Protein AF-A0A952P5G3-F1 (afdb_monomer_lite)

Radius of gyration: 25.66 Å; chains: 1; bounding box: 60×50×67 Å

Structure (mmCIF, N/CA/C/O backbone):
da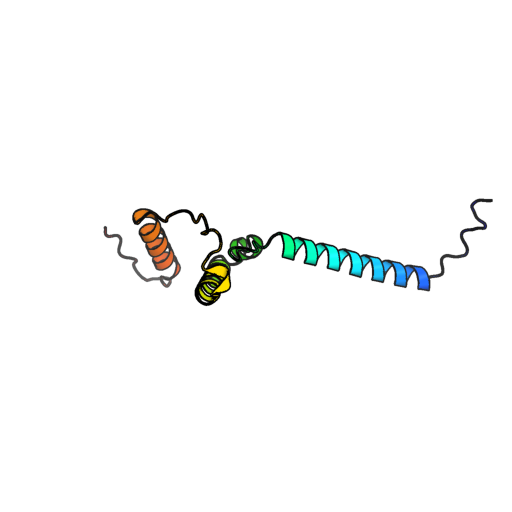ta_AF-A0A952P5G3-F1
#
_entry.id   AF-A0A952P5G3-F1
#
loop_
_atom_site.group_PDB
_atom_site.id
_atom_site.type_symbol
_atom_site.label_atom_id
_atom_site.label_alt_id
_atom_site.label_comp_id
_atom_site.label_asym_id
_atom_site.label_entity_id
_atom_site.label_seq_id
_atom_site.pdbx_PDB_ins_code
_atom_site.Cartn_x
_atom_site.Cartn_y
_atom_site.Cartn_z
_atom_site.occupancy
_atom_site.B_iso_or_equiv
_atom_site.auth_seq_id
_atom_site.auth_comp_id
_atom_site.auth_asym_id
_atom_site.auth_atom_id
_atom_site.pdbx_PDB_model_num
ATOM 1 N N . MET A 1 1 ? 39.551 -9.584 -32.069 1.00 45.28 1 MET A N 1
ATOM 2 C CA . MET A 1 1 ? 38.316 -10.380 -32.267 1.00 45.28 1 MET A CA 1
ATOM 3 C C . MET A 1 1 ? 37.100 -9.892 -31.466 1.00 45.28 1 MET A C 1
ATOM 5 O O . MET A 1 1 ? 36.000 -10.272 -31.823 1.00 45.28 1 MET A O 1
ATOM 9 N N . MET A 1 2 ? 37.244 -9.014 -30.458 1.00 52.16 2 MET A N 1
ATOM 10 C CA . MET A 1 2 ? 36.108 -8.525 -29.642 1.00 52.16 2 MET A CA 1
ATOM 11 C C . MET A 1 2 ? 35.336 -7.328 -30.235 1.00 52.16 2 MET A C 1
ATOM 13 O O . MET A 1 2 ? 34.226 -7.049 -29.809 1.00 52.16 2 MET A O 1
ATOM 17 N N . TRP A 1 3 ? 35.892 -6.650 -31.243 1.00 53.78 3 TRP A N 1
ATOM 18 C CA . TRP A 1 3 ? 35.268 -5.497 -31.913 1.00 53.78 3 TRP A CA 1
ATOM 19 C C . TRP A 1 3 ? 34.411 -5.861 -33.137 1.00 53.78 3 TRP A C 1
ATOM 21 O O . TRP A 1 3 ? 33.701 -5.011 -33.652 1.00 53.78 3 TRP A O 1
ATOM 31 N N . LEU A 1 4 ? 34.461 -7.116 -33.608 1.00 53.56 4 LEU A N 1
ATOM 32 C CA . LEU A 1 4 ? 33.729 -7.552 -34.808 1.00 53.56 4 LEU A CA 1
ATOM 33 C C . LEU A 1 4 ? 32.317 -8.084 -34.511 1.00 53.56 4 LEU A C 1
ATOM 35 O O . LEU A 1 4 ? 31.507 -8.184 -35.423 1.00 53.56 4 LEU A O 1
ATOM 39 N N . MET A 1 5 ? 32.022 -8.432 -33.253 1.00 57.03 5 MET A N 1
ATOM 40 C CA . MET A 1 5 ? 30.675 -8.846 -32.831 1.00 57.03 5 MET A CA 1
ATOM 41 C C . MET A 1 5 ? 29.786 -7.663 -32.427 1.00 57.03 5 MET A C 1
ATOM 43 O O . MET A 1 5 ? 28.576 -7.822 -32.303 1.00 57.03 5 MET A O 1
ATOM 47 N N . TRP A 1 6 ? 30.369 -6.476 -32.249 1.00 58.56 6 TRP A N 1
ATOM 48 C CA . TRP A 1 6 ? 29.661 -5.256 -31.874 1.00 58.56 6 TRP A CA 1
ATOM 49 C C . TRP A 1 6 ? 29.555 -4.355 -33.105 1.00 58.56 6 TRP A C 1
ATOM 51 O O . TRP A 1 6 ? 30.295 -3.387 -33.264 1.00 58.56 6 TRP A O 1
ATOM 61 N N . GLY A 1 7 ? 28.662 -4.720 -34.028 1.00 61.47 7 GLY A N 1
ATOM 62 C CA . GLY A 1 7 ? 28.248 -3.810 -35.097 1.00 61.47 7 GLY A CA 1
ATOM 63 C C . GLY A 1 7 ? 27.814 -2.458 -34.518 1.00 61.47 7 GLY A C 1
ATOM 64 O O . GLY A 1 7 ? 27.440 -2.383 -33.344 1.00 61.47 7 GLY A O 1
ATOM 65 N N . ALA A 1 8 ? 27.900 -1.394 -35.327 1.00 65.56 8 ALA A N 1
ATOM 66 C CA . ALA A 1 8 ? 27.487 -0.045 -34.936 1.00 65.56 8 ALA A CA 1
ATOM 67 C C . ALA A 1 8 ? 26.165 -0.116 -34.160 1.00 65.56 8 ALA A C 1
ATOM 69 O O . ALA A 1 8 ? 25.211 -0.716 -34.652 1.00 65.56 8 ALA A O 1
ATOM 70 N N . ALA A 1 9 ? 26.144 0.414 -32.932 1.00 66.19 9 ALA A N 1
ATOM 71 C CA . ALA A 1 9 ? 24.968 0.357 -32.077 1.00 66.19 9 ALA A CA 1
ATOM 72 C C . ALA A 1 9 ? 23.814 1.050 -32.803 1.00 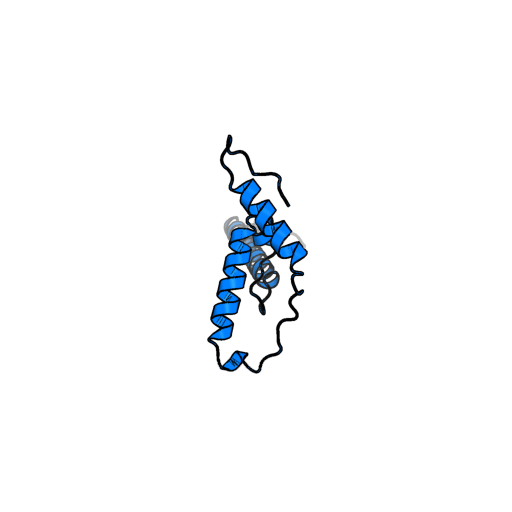66.19 9 ALA A C 1
ATOM 74 O O . ALA A 1 9 ? 23.750 2.277 -32.875 1.00 66.19 9 ALA A O 1
ATOM 75 N N . ASP A 1 10 ? 22.943 0.246 -33.404 1.00 76.62 10 ASP A N 1
ATOM 76 C CA . ASP A 1 10 ? 21.829 0.749 -34.178 1.00 76.62 10 ASP A CA 1
ATOM 77 C C . ASP A 1 10 ? 20.885 1.429 -33.186 1.00 76.62 10 ASP A C 1
ATOM 79 O O . ASP A 1 10 ? 20.325 0.785 -32.291 1.00 76.62 10 ASP A O 1
ATOM 83 N N . ALA A 1 11 ? 20.764 2.755 -33.287 1.00 82.19 11 ALA A N 1
ATOM 84 C CA . ALA A 1 11 ? 20.073 3.583 -32.297 1.00 82.19 11 ALA A CA 1
ATOM 85 C C . ALA A 1 11 ? 18.634 3.100 -32.040 1.00 82.19 11 ALA A C 1
ATOM 87 O O . ALA A 1 11 ? 18.093 3.263 -30.948 1.00 82.19 11 ALA A O 1
ATOM 88 N N . ARG A 1 12 ? 18.034 2.430 -33.029 1.00 86.00 12 ARG A N 1
ATOM 89 C CA . ARG A 1 12 ? 16.708 1.808 -32.947 1.00 86.00 12 ARG A CA 1
ATOM 90 C C . ARG A 1 12 ? 16.637 0.719 -31.876 1.00 86.00 12 ARG A C 1
ATOM 92 O O . ARG A 1 12 ? 15.694 0.703 -31.090 1.00 86.00 12 ARG A O 1
ATOM 99 N N . VAL A 1 13 ? 17.636 -0.162 -31.814 1.00 86.12 13 VAL A N 1
ATOM 100 C CA . VAL A 1 13 ? 17.689 -1.262 -30.835 1.00 86.12 13 VAL A CA 1
ATOM 101 C C . VAL A 1 13 ? 17.873 -0.707 -29.426 1.00 86.12 13 VAL A C 1
ATOM 103 O O . VAL A 1 13 ? 17.245 -1.190 -28.486 1.00 86.12 13 VAL A O 1
ATOM 106 N N . PHE A 1 14 ? 18.670 0.353 -29.286 1.00 87.69 14 PHE A N 1
ATOM 107 C CA . PHE A 1 14 ? 18.879 1.018 -28.004 1.00 87.69 14 PHE A CA 1
ATOM 108 C C . PHE A 1 14 ? 17.589 1.648 -27.458 1.00 87.69 14 PHE A C 1
ATOM 110 O O . PHE A 1 14 ? 17.265 1.460 -26.288 1.00 87.69 14 PHE A O 1
ATOM 117 N N . ILE A 1 15 ? 16.809 2.330 -28.305 1.00 91.50 15 ILE A N 1
ATOM 118 C CA . ILE A 1 15 ? 15.515 2.908 -27.900 1.00 91.50 15 ILE A CA 1
ATOM 119 C C . ILE A 1 15 ? 14.556 1.807 -27.435 1.00 91.50 15 ILE A C 1
ATOM 121 O O . ILE A 1 15 ? 13.965 1.917 -26.362 1.00 91.50 15 ILE A O 1
ATOM 125 N N . ILE A 1 16 ? 14.442 0.723 -28.207 1.00 92.56 16 ILE A N 1
ATOM 126 C CA . ILE A 1 16 ? 13.581 -0.414 -27.859 1.00 92.56 16 ILE A CA 1
ATOM 127 C C . ILE A 1 16 ? 14.004 -1.010 -26.509 1.00 92.56 16 ILE A C 1
ATOM 129 O O . ILE A 1 16 ? 13.158 -1.234 -25.644 1.00 92.56 16 ILE A O 1
ATOM 133 N N . PHE A 1 17 ? 15.305 -1.208 -26.296 1.00 91.81 17 PHE A N 1
ATOM 134 C CA . PHE A 1 17 ? 15.844 -1.720 -25.038 1.00 91.81 17 PHE A CA 1
ATOM 135 C C . PHE A 1 17 ? 15.495 -0.828 -23.836 1.00 91.81 17 PHE A C 1
ATOM 137 O O . PHE A 1 17 ? 15.027 -1.336 -22.817 1.00 91.81 17 PHE A O 1
ATOM 144 N N . VAL A 1 18 ? 15.649 0.495 -23.961 1.00 95.44 18 VAL A N 1
ATOM 145 C CA . VAL A 1 18 ? 15.290 1.445 -22.892 1.00 95.44 18 VAL A CA 1
ATOM 146 C C . VAL A 1 18 ? 13.787 1.415 -22.602 1.00 95.44 18 VAL A C 1
ATOM 148 O O . VAL A 1 18 ? 13.393 1.414 -21.436 1.00 95.44 18 VAL A O 1
ATOM 151 N N . CYS A 1 19 ? 12.937 1.322 -23.630 1.00 96.38 19 CYS A N 1
ATOM 152 C CA . CYS A 1 19 ? 11.494 1.166 -23.435 1.00 96.38 19 CYS A CA 1
ATOM 153 C C . CYS A 1 19 ? 11.159 -0.115 -22.656 1.00 96.38 19 CYS A C 1
ATOM 155 O O . CYS A 1 19 ? 10.369 -0.067 -21.712 1.00 96.38 19 CYS A O 1
ATOM 157 N N . PHE A 1 20 ? 11.779 -1.249 -22.999 1.00 96.75 20 PHE A N 1
ATOM 158 C CA . PHE A 1 20 ? 11.584 -2.500 -22.261 1.00 96.75 20 PHE A CA 1
ATOM 159 C C . PHE A 1 20 ? 12.087 -2.415 -20.817 1.00 96.75 20 PHE A C 1
ATOM 161 O O . PHE A 1 20 ? 11.419 -2.928 -19.919 1.00 96.75 20 PHE A O 1
ATOM 168 N N . LEU A 1 21 ? 13.206 -1.728 -20.571 1.00 96.44 21 LEU A N 1
ATOM 169 C CA . 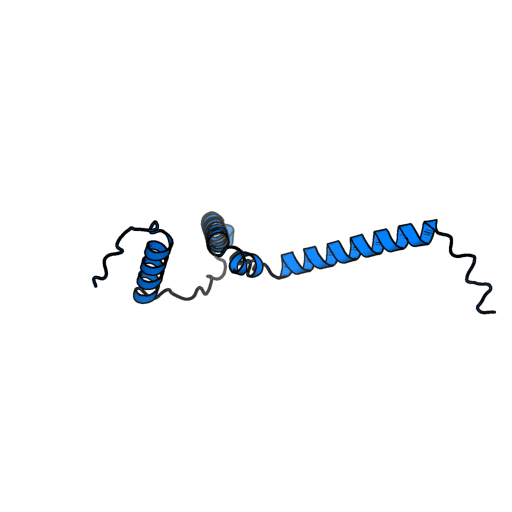LEU A 1 21 ? 13.691 -1.469 -19.214 1.00 96.44 21 LEU A CA 1
ATOM 170 C C . LEU A 1 21 ? 12.675 -0.667 -18.395 1.00 96.44 21 LEU A C 1
ATOM 172 O O . LEU A 1 21 ? 12.306 -1.105 -17.306 1.00 96.44 21 LEU A O 1
ATOM 176 N N . ALA A 1 22 ? 12.159 0.438 -18.938 1.00 96.62 22 ALA A N 1
ATOM 177 C CA . ALA A 1 22 ? 11.158 1.262 -18.259 1.00 96.62 22 ALA A CA 1
ATOM 178 C C . ALA A 1 22 ? 9.876 0.470 -17.941 1.00 96.62 22 ALA A C 1
ATOM 180 O O . ALA A 1 22 ? 9.335 0.555 -16.837 1.00 96.62 22 ALA A O 1
ATOM 181 N N . ILE A 1 23 ? 9.419 -0.361 -18.883 1.00 97.44 23 ILE A N 1
ATOM 182 C CA . ILE A 1 23 ? 8.274 -1.254 -18.672 1.00 97.44 23 ILE A CA 1
ATOM 183 C C . ILE A 1 23 ? 8.577 -2.264 -17.558 1.00 97.44 23 ILE A C 1
ATOM 185 O O . ILE A 1 23 ? 7.746 -2.477 -16.674 1.00 97.44 23 ILE A O 1
ATOM 189 N N . SER A 1 24 ? 9.762 -2.878 -17.568 1.00 97.00 24 SER A N 1
ATOM 190 C CA . SER A 1 24 ? 10.147 -3.864 -16.554 1.00 97.00 24 SER A CA 1
ATOM 191 C C . SER A 1 24 ? 10.188 -3.263 -15.146 1.00 97.00 24 SER A C 1
ATOM 193 O O . SER A 1 24 ? 9.667 -3.865 -14.206 1.00 97.00 24 SER A O 1
ATOM 195 N N . GLU A 1 25 ? 10.706 -2.043 -15.007 1.00 96.62 25 GLU A N 1
ATOM 196 C CA . GLU A 1 25 ? 10.726 -1.320 -13.738 1.00 96.62 25 GLU A CA 1
ATOM 197 C C . GLU A 1 25 ? 9.305 -1.017 -13.249 1.00 96.62 25 GLU A C 1
ATOM 199 O O . GLU A 1 25 ? 8.977 -1.266 -12.086 1.00 96.62 25 GLU A O 1
ATOM 204 N N . TYR A 1 26 ? 8.428 -0.572 -14.150 1.00 96.31 26 TYR A N 1
ATOM 205 C CA . TYR A 1 26 ? 7.026 -0.325 -13.829 1.00 96.31 26 TYR A CA 1
ATOM 206 C C . TYR A 1 26 ? 6.319 -1.584 -13.297 1.00 96.31 26 TYR A C 1
ATOM 208 O O . TYR A 1 26 ? 5.617 -1.533 -12.280 1.00 96.31 26 TYR A O 1
ATOM 216 N N . PHE A 1 27 ? 6.554 -2.746 -13.915 1.00 96.69 27 PHE A N 1
ATOM 217 C CA . PHE A 1 27 ? 6.008 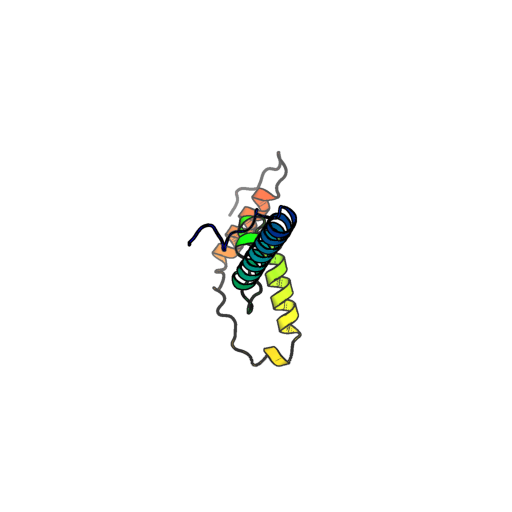-4.020 -13.433 1.00 96.69 27 PHE A CA 1
ATOM 218 C C . PHE A 1 27 ? 6.527 -4.400 -12.043 1.00 96.69 27 PHE A C 1
ATOM 220 O O . PHE A 1 27 ? 5.748 -4.868 -11.204 1.00 96.69 27 PHE A O 1
ATOM 227 N N . VAL A 1 28 ? 7.818 -4.186 -11.776 1.00 95.12 28 VAL A N 1
ATOM 228 C CA . VAL A 1 28 ? 8.411 -4.441 -10.455 1.00 95.12 28 VAL A CA 1
ATOM 229 C C . VAL A 1 28 ? 7.770 -3.544 -9.396 1.00 95.12 28 VAL A C 1
ATOM 231 O O . VAL A 1 28 ? 7.376 -4.043 -8.339 1.00 95.12 28 VAL A O 1
ATOM 234 N N . GLN A 1 29 ? 7.577 -2.257 -9.693 1.00 92.44 29 GLN A N 1
ATOM 235 C CA . GLN A 1 29 ? 6.936 -1.312 -8.774 1.00 92.44 29 GLN A CA 1
ATOM 236 C C . GLN A 1 29 ? 5.483 -1.699 -8.459 1.00 92.44 29 GLN A C 1
ATOM 238 O O . GLN A 1 29 ? 5.088 -1.713 -7.288 1.00 92.44 29 GLN A O 1
ATOM 243 N N . ILE A 1 30 ? 4.687 -2.079 -9.466 1.00 90.12 30 ILE A N 1
ATOM 244 C CA . ILE A 1 30 ? 3.305 -2.542 -9.246 1.00 90.12 30 ILE A CA 1
ATOM 245 C C . ILE A 1 30 ? 3.286 -3.807 -8.396 1.00 90.12 30 ILE A C 1
ATOM 247 O O . ILE A 1 30 ? 2.508 -3.909 -7.443 1.00 90.12 30 ILE A O 1
ATOM 251 N N . ARG A 1 31 ? 4.127 -4.789 -8.732 1.00 91.62 31 ARG A N 1
ATOM 252 C CA . ARG A 1 31 ? 4.165 -6.062 -8.011 1.00 91.62 31 ARG A CA 1
ATOM 253 C C . ARG A 1 31 ? 4.568 -5.857 -6.555 1.00 91.62 31 ARG A C 1
ATOM 255 O O . ARG A 1 31 ? 3.956 -6.464 -5.675 1.00 91.62 31 ARG A O 1
ATOM 262 N N . TRP A 1 32 ? 5.536 -4.978 -6.302 1.00 90.31 32 TRP A N 1
ATOM 263 C CA . TRP A 1 32 ? 5.902 -4.586 -4.947 1.00 90.31 32 TRP A CA 1
ATOM 264 C C . TRP A 1 32 ? 4.709 -3.958 -4.221 1.00 90.31 32 TRP A C 1
ATOM 266 O O . TRP A 1 32 ? 4.329 -4.446 -3.155 1.00 90.31 32 TRP A O 1
ATOM 276 N N . ARG A 1 33 ? 4.020 -2.990 -4.839 1.00 88.19 33 ARG A N 1
ATOM 277 C CA . ARG A 1 33 ? 2.818 -2.369 -4.259 1.00 88.19 33 ARG A CA 1
ATOM 278 C C . ARG A 1 33 ? 1.744 -3.397 -3.886 1.00 88.19 33 ARG A C 1
ATOM 280 O O . ARG A 1 33 ? 1.205 -3.344 -2.787 1.00 88.19 33 ARG A O 1
ATOM 287 N N . LEU A 1 34 ? 1.443 -4.344 -4.772 1.00 84.62 34 LEU A N 1
ATOM 288 C CA . LEU A 1 34 ? 0.438 -5.384 -4.519 1.00 84.62 34 LEU A CA 1
ATOM 289 C C . LEU A 1 34 ? 0.858 -6.372 -3.421 1.00 84.62 34 LEU A C 1
ATOM 291 O O . LEU A 1 34 ? -0.004 -6.969 -2.782 1.00 84.62 34 LEU A O 1
ATOM 295 N N . SER A 1 35 ? 2.163 -6.566 -3.213 1.00 86.81 35 SER A N 1
ATOM 296 C CA . SER A 1 35 ? 2.685 -7.439 -2.154 1.00 86.81 35 SER A CA 1
ATOM 297 C C . SER A 1 35 ? 2.646 -6.798 -0.766 1.00 86.81 35 SER A C 1
ATOM 299 O O . SER A 1 35 ? 2.541 -7.510 0.228 1.00 86.81 35 SER A O 1
ATOM 301 N N . VAL A 1 36 ? 2.700 -5.464 -0.705 1.00 86.44 36 VAL A N 1
ATOM 302 C CA . VAL A 1 36 ? 2.663 -4.692 0.545 1.00 86.44 36 VAL A CA 1
ATOM 303 C C . VAL A 1 36 ? 1.251 -4.647 1.140 1.00 86.44 36 VAL A C 1
ATOM 305 O O . VAL A 1 36 ? 1.097 -4.573 2.358 1.00 86.44 36 VAL A O 1
ATOM 308 N N . VAL A 1 37 ? 0.213 -4.724 0.304 1.00 87.00 37 VAL A N 1
ATOM 309 C CA . VAL A 1 37 ? -1.180 -4.742 0.767 1.00 87.00 37 VAL A CA 1
ATOM 310 C C . VAL A 1 37 ? -1.516 -6.097 1.390 1.00 87.00 37 VAL A C 1
ATOM 312 O O . VAL A 1 37 ? -1.359 -7.152 0.769 1.00 87.00 37 VAL A O 1
ATOM 315 N N . CYS A 1 38 ? -2.044 -6.079 2.614 1.00 85.62 38 CYS A N 1
ATOM 316 C CA . CYS A 1 38 ? -2.472 -7.301 3.282 1.00 85.62 38 CYS A CA 1
ATOM 317 C C . CYS A 1 38 ? -3.703 -7.902 2.584 1.00 85.62 38 CYS A C 1
ATOM 319 O O . CYS A 1 38 ? -4.765 -7.286 2.540 1.00 85.62 38 CYS A O 1
ATOM 321 N N . ARG A 1 39 ? -3.605 -9.146 2.098 1.00 81.75 39 ARG A N 1
ATOM 322 C CA . ARG A 1 39 ? -4.726 -9.840 1.430 1.00 81.75 39 ARG A CA 1
ATOM 323 C C . ARG A 1 39 ? -5.873 -10.224 2.370 1.00 81.75 39 ARG A C 1
ATOM 325 O O . ARG A 1 39 ? -6.986 -10.435 1.901 1.00 81.75 39 ARG A O 1
ATOM 332 N N . ALA A 1 40 ? -5.601 -10.334 3.672 1.00 82.12 40 ALA A N 1
ATOM 333 C CA . ALA A 1 40 ? -6.585 -10.769 4.661 1.00 82.12 40 ALA A CA 1
ATOM 334 C C . ALA A 1 40 ? -7.490 -9.624 5.141 1.00 82.12 40 ALA A C 1
ATOM 336 O O . ALA A 1 40 ? -8.702 -9.799 5.207 1.00 82.12 40 ALA A O 1
ATOM 337 N N . CYS A 1 41 ? -6.913 -8.461 5.467 1.00 82.12 41 CYS A N 1
ATOM 338 C CA . CYS A 1 41 ? -7.656 -7.299 5.976 1.00 82.12 41 CYS A CA 1
ATOM 339 C C . CYS A 1 41 ? -7.733 -6.115 5.000 1.00 82.12 41 CYS A C 1
ATOM 341 O O . CYS A 1 41 ? -8.465 -5.170 5.265 1.00 82.12 41 CYS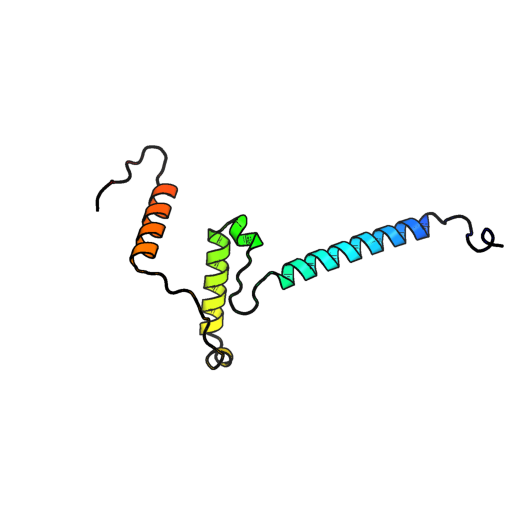 A O 1
ATOM 343 N N . GLY A 1 42 ? -6.991 -6.130 3.887 1.00 84.81 42 GLY A N 1
ATOM 344 C CA . GLY A 1 42 ? -6.978 -5.025 2.921 1.00 84.81 42 GLY A CA 1
ATOM 345 C C . GLY A 1 42 ? -6.193 -3.790 3.374 1.00 84.81 42 GLY A C 1
ATOM 346 O O . GLY A 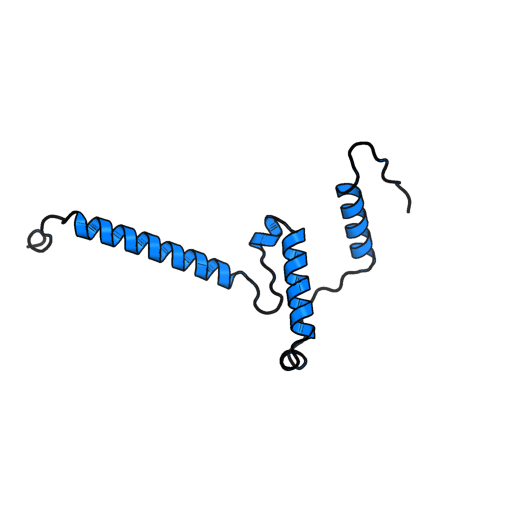1 42 ? -6.291 -2.744 2.741 1.00 84.81 42 GLY A O 1
ATOM 347 N N . PHE A 1 43 ? -5.416 -3.888 4.458 1.00 89.00 43 PHE A N 1
ATOM 348 C CA . PHE A 1 43 ? -4.617 -2.771 4.961 1.00 89.00 43 PHE A CA 1
ATOM 349 C C . PHE A 1 43 ? -3.454 -2.438 4.013 1.00 89.00 43 PHE A C 1
ATOM 351 O O . PHE A 1 43 ? -2.643 -3.312 3.690 1.00 89.00 43 PHE A O 1
ATOM 358 N N . ASP A 1 44 ? -3.369 -1.168 3.602 1.00 91.06 44 ASP A N 1
ATOM 359 C CA . ASP A 1 44 ? -2.271 -0.596 2.814 1.00 91.06 44 ASP A CA 1
ATOM 360 C C . ASP A 1 44 ? -1.488 0.412 3.690 1.00 91.06 44 ASP A C 1
ATOM 362 O O . ASP A 1 44 ? -1.983 1.518 3.941 1.00 91.06 44 ASP A O 1
ATOM 366 N N . PRO A 1 45 ? -0.274 0.069 4.167 1.00 88.62 45 PRO A N 1
ATOM 367 C CA . PRO A 1 45 ? 0.530 0.953 5.012 1.00 88.62 45 PRO A CA 1
ATOM 368 C C . PRO A 1 45 ? 0.980 2.222 4.280 1.00 88.62 45 PRO A C 1
ATOM 370 O O . PRO A 1 45 ? 1.119 3.272 4.904 1.00 88.62 45 PRO A O 1
ATOM 373 N N . VAL A 1 46 ? 1.173 2.163 2.958 1.00 89.12 46 VAL A N 1
ATOM 374 C CA . VAL A 1 46 ? 1.562 3.340 2.168 1.00 89.12 46 VAL A CA 1
ATOM 375 C C . VAL A 1 46 ? 0.404 4.330 2.128 1.00 89.12 46 VAL A C 1
ATOM 377 O O . VAL A 1 46 ? 0.614 5.539 2.240 1.00 89.12 46 VAL A O 1
ATOM 380 N N . LEU A 1 47 ? -0.825 3.822 1.994 1.00 89.88 47 LEU A N 1
ATOM 381 C CA . LEU A 1 47 ? -2.016 4.659 2.052 1.00 89.88 47 LEU A CA 1
ATOM 382 C C . LEU A 1 47 ? -2.239 5.218 3.456 1.00 89.88 47 LEU A C 1
ATOM 384 O O . LEU A 1 47 ? -2.556 6.393 3.570 1.00 89.88 47 LEU A O 1
ATOM 388 N N . TYR A 1 48 ? -2.018 4.422 4.503 1.00 89.44 48 TYR A N 1
ATOM 389 C CA . TYR A 1 48 ? -2.178 4.869 5.888 1.00 89.44 48 TYR A CA 1
ATOM 390 C C . TYR A 1 48 ? -1.277 6.062 6.237 1.00 89.44 48 TYR A C 1
ATOM 392 O O . TYR A 1 48 ? -1.726 6.997 6.893 1.00 89.44 48 TYR A O 1
ATOM 400 N N . VAL A 1 49 ? -0.029 6.063 5.753 1.00 89.81 49 VAL A N 1
ATOM 401 C CA . VAL A 1 49 ? 0.905 7.184 5.961 1.00 89.81 49 VAL A CA 1
ATOM 402 C C . VAL A 1 49 ? 0.445 8.455 5.235 1.00 89.81 49 VAL A C 1
ATOM 404 O O . VAL A 1 49 ? 0.663 9.553 5.737 1.00 89.81 49 VAL A O 1
ATOM 407 N N . LYS A 1 50 ? -0.184 8.326 4.058 1.00 89.69 50 LYS A N 1
ATOM 408 C CA . LYS A 1 50 ? -0.648 9.476 3.259 1.00 89.69 50 LYS A CA 1
ATOM 409 C C . LYS A 1 50 ? -1.999 10.016 3.721 1.00 89.69 50 LYS A C 1
ATOM 411 O O . LYS A 1 50 ? -2.184 11.224 3.798 1.00 89.69 50 LYS A O 1
ATOM 416 N N . ASP A 1 51 ? -2.944 9.118 3.961 1.00 89.50 51 ASP A N 1
ATOM 417 C CA . ASP A 1 51 ? -4.315 9.411 4.355 1.00 89.50 51 ASP A CA 1
ATOM 418 C C . ASP A 1 51 ? -4.843 8.275 5.253 1.00 89.50 51 ASP A C 1
ATOM 420 O O . ASP A 1 51 ? -5.350 7.253 4.762 1.00 89.50 51 ASP A O 1
ATOM 424 N N . PRO A 1 52 ? -4.744 8.437 6.584 1.00 87.81 52 PRO A N 1
ATOM 425 C CA . PRO A 1 52 ? -5.160 7.404 7.523 1.00 87.81 52 PRO A CA 1
ATOM 426 C C . PRO A 1 52 ? -6.675 7.163 7.485 1.00 87.81 52 PRO A C 1
ATOM 428 O O . PRO A 1 52 ? -7.117 6.031 7.697 1.00 87.81 52 PRO A O 1
ATOM 431 N N . LYS A 1 53 ? -7.480 8.187 7.160 1.00 88.19 53 LYS A N 1
ATOM 432 C CA . LYS A 1 53 ? -8.946 8.068 7.106 1.00 88.19 53 LYS A CA 1
ATOM 433 C C . LYS A 1 53 ? -9.363 7.174 5.951 1.00 88.19 53 LYS A C 1
ATOM 435 O O . LYS A 1 53 ? -10.177 6.266 6.123 1.00 88.19 53 LYS A O 1
ATOM 440 N N . ARG A 1 54 ? -8.764 7.387 4.781 1.00 89.00 54 ARG A N 1
ATOM 441 C CA . ARG A 1 54 ? -9.045 6.567 3.602 1.00 89.00 54 ARG A CA 1
ATOM 442 C C . ARG A 1 54 ? -8.574 5.125 3.778 1.00 89.00 54 ARG A C 1
ATOM 444 O O . ARG A 1 54 ? -9.281 4.207 3.372 1.00 89.00 54 ARG A O 1
ATOM 451 N N . ALA A 1 55 ? -7.427 4.910 4.421 1.00 89.25 55 ALA A N 1
ATOM 452 C CA . ALA A 1 55 ? -6.967 3.562 4.752 1.00 89.25 55 ALA A CA 1
ATOM 453 C C . ALA A 1 55 ? -7.953 2.829 5.680 1.00 89.25 55 ALA A C 1
ATOM 455 O O . ALA A 1 55 ? -8.297 1.677 5.417 1.00 89.25 55 ALA A O 1
ATOM 456 N N . ALA A 1 56 ? -8.466 3.506 6.712 1.00 88.81 56 ALA A N 1
ATOM 457 C CA . ALA A 1 56 ? -9.476 2.939 7.605 1.00 88.81 56 ALA A CA 1
ATOM 458 C C . ALA A 1 56 ? -10.787 2.602 6.870 1.00 88.81 56 ALA A C 1
ATOM 460 O O . ALA A 1 56 ? -11.365 1.540 7.101 1.00 88.81 56 ALA A O 1
ATOM 461 N N . GLN A 1 57 ? -11.232 3.463 5.947 1.00 92.38 57 GLN A N 1
ATOM 462 C CA . GLN A 1 57 ? -12.428 3.214 5.132 1.00 92.38 57 GLN A CA 1
ATOM 463 C C . GLN A 1 57 ? -12.293 1.960 4.263 1.00 92.38 57 GLN A C 1
ATOM 465 O O . GLN A 1 57 ? -13.224 1.162 4.217 1.00 92.38 57 GLN A O 1
ATOM 470 N N . LEU A 1 58 ? -11.142 1.754 3.617 1.00 90.88 58 LEU A N 1
ATOM 471 C CA . LEU A 1 58 ? -10.911 0.564 2.790 1.00 90.88 58 LEU A CA 1
ATOM 472 C C . LEU A 1 58 ? -10.890 -0.724 3.615 1.00 90.88 58 LEU A C 1
ATOM 474 O O . LEU A 1 58 ? -11.458 -1.730 3.196 1.00 90.88 58 LEU A O 1
ATOM 478 N N . VAL A 1 59 ? -10.268 -0.698 4.797 1.00 91.00 59 VAL A N 1
ATOM 479 C CA . VAL A 1 59 ? -10.284 -1.852 5.709 1.00 91.00 59 VAL A CA 1
ATOM 480 C C . VAL A 1 59 ? -11.712 -2.152 6.158 1.00 91.00 59 VAL A C 1
ATOM 482 O O . VAL A 1 59 ? -12.111 -3.313 6.163 1.00 91.00 59 VAL A O 1
ATOM 485 N N . LYS A 1 60 ? -12.499 -1.120 6.489 1.00 91.12 60 LYS A N 1
ATOM 486 C CA . LYS A 1 60 ? -13.907 -1.285 6.862 1.00 91.12 60 LYS A CA 1
ATOM 487 C C . LYS A 1 60 ? -14.712 -1.929 5.732 1.00 91.12 60 LYS A C 1
ATOM 489 O O . LYS A 1 60 ? -15.329 -2.958 5.967 1.00 91.12 60 LYS A O 1
ATOM 494 N N . GLN A 1 61 ? -14.614 -1.388 4.516 1.00 92.31 61 GLN A N 1
ATOM 495 C CA . GLN A 1 61 ? -15.258 -1.960 3.328 1.00 92.31 61 GLN A CA 1
ATOM 496 C C . GLN A 1 61 ? -14.874 -3.430 3.142 1.00 92.31 61 GLN A C 1
ATOM 498 O O . GLN A 1 61 ? -15.740 -4.280 2.996 1.00 92.31 61 GLN A O 1
ATOM 503 N N . ARG A 1 62 ? -13.584 -3.765 3.265 1.00 90.50 62 ARG A N 1
ATOM 504 C CA . ARG A 1 62 ? -13.124 -5.147 3.096 1.00 90.50 62 ARG A CA 1
ATOM 505 C C . ARG A 1 62 ? -13.649 -6.102 4.173 1.00 90.50 62 ARG A C 1
ATOM 507 O O . ARG A 1 62 ? -13.869 -7.279 3.889 1.00 90.50 62 ARG A O 1
ATOM 514 N N . LEU A 1 63 ? -13.792 -5.626 5.410 1.00 87.88 63 LEU A N 1
ATOM 515 C CA . LEU A 1 63 ? -14.382 -6.402 6.504 1.00 87.88 63 LEU A CA 1
ATOM 516 C C . LEU A 1 63 ? -15.886 -6.604 6.303 1.00 87.88 63 LEU A C 1
ATOM 518 O O . LEU A 1 63 ? -16.379 -7.692 6.602 1.00 87.88 63 LEU A O 1
ATOM 522 N N . ASP A 1 64 ? -16.579 -5.593 5.780 1.00 90.50 64 ASP A N 1
ATOM 523 C CA . ASP A 1 64 ? -17.995 -5.674 5.426 1.00 90.50 64 ASP A CA 1
ATOM 524 C C . ASP A 1 64 ? -18.202 -6.688 4.284 1.00 90.50 64 ASP A C 1
ATOM 526 O O . ASP A 1 64 ? -18.974 -7.628 4.458 1.00 90.50 64 ASP A O 1
ATOM 530 N N . ASP A 1 65 ? -17.409 -6.619 3.206 1.00 89.75 65 ASP A N 1
ATOM 531 C CA . ASP A 1 65 ? -17.440 -7.606 2.110 1.00 89.75 65 ASP A CA 1
ATOM 532 C C . ASP A 1 65 ? -17.225 -9.036 2.635 1.00 89.75 65 ASP A C 1
ATOM 534 O O . ASP A 1 65 ? -17.930 -9.983 2.289 1.00 89.75 65 ASP A O 1
ATOM 538 N N . ARG A 1 66 ? -16.249 -9.208 3.537 1.00 86.44 66 ARG A N 1
ATOM 539 C CA . ARG A 1 66 ? -15.934 -10.520 4.115 1.00 86.44 66 ARG A CA 1
ATOM 540 C C . ARG A 1 66 ? -17.079 -11.074 4.963 1.00 86.44 66 ARG A C 1
ATOM 542 O O . ARG A 1 66 ? -17.202 -12.292 5.083 1.00 86.44 66 ARG A O 1
ATOM 549 N N . LYS A 1 67 ? -17.865 -10.205 5.598 1.00 85.69 67 LYS A N 1
ATOM 550 C CA . LYS A 1 67 ? -19.027 -10.612 6.392 1.00 85.69 67 LYS A CA 1
ATOM 551 C C . LYS A 1 67 ? -20.127 -11.195 5.502 1.00 85.69 67 LYS A C 1
ATOM 553 O O . LYS A 1 67 ? -20.861 -12.067 5.962 1.00 85.69 67 LYS A O 1
ATOM 558 N N . GLU A 1 68 ? -20.229 -10.728 4.260 1.00 88.75 68 GLU A N 1
ATOM 559 C CA . GLU A 1 68 ? -21.191 -11.216 3.267 1.00 88.75 68 GLU A CA 1
ATOM 560 C C . GLU A 1 68 ? -20.740 -12.540 2.620 1.00 88.75 68 GLU A C 1
ATOM 562 O O . GLU A 1 68 ? -21.569 -13.394 2.297 1.00 88.75 68 GLU A O 1
ATOM 567 N N . ASP A 1 69 ? -19.429 -12.760 2.499 1.00 86.81 69 ASP A N 1
ATOM 568 C CA . ASP A 1 69 ? -18.854 -13.968 1.903 1.00 86.81 69 ASP A CA 1
ATOM 569 C C . ASP A 1 69 ? -19.043 -15.228 2.780 1.00 86.81 69 ASP A C 1
ATOM 571 O O . ASP A 1 69 ? -18.264 -15.519 3.697 1.00 86.81 69 ASP A O 1
ATOM 575 N N . ALA A 1 70 ? -20.018 -16.075 2.427 1.00 80.81 70 ALA A N 1
ATOM 576 C CA . ALA A 1 70 ? -20.293 -17.344 3.118 1.00 80.81 70 ALA A CA 1
ATOM 577 C C . ALA A 1 70 ? -19.086 -18.309 3.157 1.00 80.81 70 ALA A C 1
ATOM 579 O O . ALA A 1 70 ? -18.917 -19.062 4.116 1.00 80.81 70 ALA A O 1
ATOM 580 N N . SER A 1 71 ? -18.205 -18.269 2.151 1.00 81.62 71 SER A N 1
ATOM 581 C CA . SER A 1 71 ? -16.985 -19.092 2.113 1.00 81.62 71 SER A CA 1
ATOM 582 C C . SER A 1 71 ? -15.938 -18.674 3.147 1.00 81.62 71 SER A C 1
ATOM 584 O O . SER A 1 71 ? -15.111 -19.488 3.554 1.00 81.62 71 SER A O 1
ATOM 586 N N . LEU A 1 72 ? -15.947 -17.406 3.568 1.00 78.12 72 LEU A N 1
ATOM 587 C CA . LEU A 1 72 ? -14.984 -16.859 4.525 1.00 78.12 72 LEU A CA 1
ATOM 588 C C . LEU A 1 72 ? -15.485 -16.927 5.972 1.00 78.12 72 LEU A C 1
ATOM 590 O O . LEU A 1 72 ? -14.695 -16.666 6.884 1.00 78.12 72 LEU A O 1
ATOM 594 N N . ALA A 1 73 ? -16.739 -17.339 6.184 1.00 75.62 73 ALA A N 1
ATOM 595 C CA . ALA A 1 73 ? -17.343 -17.515 7.503 1.00 75.62 73 ALA A CA 1
ATOM 596 C C . ALA A 1 73 ? -16.642 -18.596 8.347 1.00 75.62 73 ALA A C 1
ATOM 598 O O . ALA A 1 73 ? -16.549 -18.464 9.563 1.00 75.62 73 ALA A O 1
ATOM 599 N N . LEU A 1 74 ? -16.110 -19.642 7.703 1.00 77.75 74 LEU A N 1
ATOM 600 C CA . LEU A 1 74 ? -15.365 -20.723 8.366 1.00 77.75 74 LEU A CA 1
ATOM 601 C C . LEU A 1 74 ? -13.842 -20.506 8.357 1.00 77.75 74 LEU A C 1
ATOM 603 O O . LEU A 1 74 ? -13.093 -21.324 8.890 1.00 77.75 74 LEU A O 1
ATOM 607 N N . ALA A 1 75 ? -13.360 -19.429 7.731 1.00 82.00 75 ALA A N 1
ATOM 608 C CA . ALA A 1 75 ? -11.935 -19.129 7.687 1.00 82.00 75 ALA A CA 1
ATOM 609 C C . ALA A 1 75 ? -11.440 -18.594 9.040 1.00 82.00 75 ALA A C 1
ATOM 611 O O . ALA A 1 75 ? -12.208 -18.051 9.833 1.00 82.00 75 ALA A O 1
ATOM 612 N N . ARG A 1 76 ? -10.125 -18.695 9.286 1.00 80.88 76 ARG A N 1
ATOM 613 C CA . ARG A 1 76 ? -9.509 -18.226 10.536 1.00 80.88 76 ARG A CA 1
ATOM 614 C C . ARG A 1 76 ? -9.922 -16.769 10.846 1.00 80.88 76 ARG A C 1
ATOM 616 O O . ARG A 1 76 ? -9.832 -15.913 9.948 1.00 80.88 76 ARG A O 1
ATOM 623 N N . PRO A 1 77 ? -10.346 -16.475 12.091 1.00 79.25 77 PRO A N 1
ATOM 624 C CA . PRO A 1 77 ? -10.619 -15.112 12.530 1.00 79.25 77 PRO A CA 1
ATOM 625 C C . PRO A 1 77 ? -9.386 -14.220 12.367 1.00 79.25 77 PRO A C 1
ATOM 627 O O . PRO A 1 77 ? -8.249 -14.684 12.454 1.00 79.25 77 PRO A O 1
ATOM 630 N N . LEU A 1 78 ? -9.609 -12.934 12.109 1.00 80.25 78 LEU A N 1
ATOM 631 C CA . LEU A 1 78 ? -8.528 -11.952 12.128 1.00 80.25 78 LEU A CA 1
ATOM 632 C C . LEU A 1 78 ? -8.140 -11.668 13.581 1.00 80.25 78 LEU A C 1
ATOM 634 O O . LEU A 1 78 ? -8.987 -11.251 14.367 1.00 80.25 78 LEU A O 1
ATOM 638 N N . ASP A 1 79 ? -6.857 -11.836 13.901 1.00 80.81 79 ASP A N 1
ATOM 639 C CA . ASP A 1 79 ? -6.270 -11.399 15.170 1.00 80.81 79 ASP A CA 1
ATOM 640 C C . ASP A 1 79 ? -6.083 -9.871 15.132 1.00 80.81 79 ASP A C 1
ATOM 642 O O . ASP A 1 79 ? -4.996 -9.346 14.881 1.00 80.81 79 ASP A O 1
ATOM 646 N N . LEU A 1 80 ? -7.189 -9.143 15.291 1.00 80.50 80 LEU A N 1
ATOM 647 C CA . LEU A 1 80 ? -7.190 -7.687 15.402 1.00 80.50 80 LEU A CA 1
ATOM 648 C C . LEU A 1 80 ? -6.879 -7.293 16.854 1.00 80.50 80 LEU A C 1
ATOM 650 O O . LEU A 1 80 ? -7.449 -7.881 17.776 1.00 80.50 80 LEU A O 1
ATOM 654 N N . PRO A 1 81 ? -6.022 -6.285 17.092 1.00 80.06 81 PRO A N 1
ATOM 655 C CA . PRO A 1 81 ? -5.813 -5.777 18.439 1.00 80.06 81 PRO A CA 1
ATOM 656 C C . PRO A 1 81 ? -7.127 -5.192 18.967 1.00 80.06 81 PRO A C 1
ATOM 658 O O . PRO A 1 81 ? -7.721 -4.311 18.343 1.00 80.06 81 PRO A O 1
ATOM 661 N N . SER A 1 82 ? -7.584 -5.670 20.124 1.00 79.00 82 SER A N 1
ATOM 662 C CA . SER A 1 82 ? -8.773 -5.128 20.777 1.00 79.00 82 SER A CA 1
ATOM 663 C C . SER A 1 82 ? -8.515 -3.678 21.186 1.00 79.00 82 SER A C 1
ATOM 665 O O . SER A 1 82 ? -7.590 -3.402 21.957 1.00 79.00 82 SER A O 1
ATOM 667 N N . LEU A 1 83 ? -9.332 -2.746 20.694 1.00 82.50 83 LEU A N 1
ATOM 668 C CA . LEU A 1 83 ? -9.334 -1.386 21.219 1.00 82.50 83 LEU A CA 1
ATOM 669 C C . LEU A 1 83 ? -9.864 -1.412 22.651 1.00 82.50 83 LEU A C 1
ATOM 671 O O . LEU A 1 83 ? -10.988 -1.844 22.900 1.00 82.50 83 LEU A O 1
ATOM 675 N N . THR A 1 84 ? -9.059 -0.925 23.592 1.00 87.00 84 THR A N 1
ATOM 676 C CA . THR A 1 84 ? -9.559 -0.608 24.928 1.00 87.00 84 THR A CA 1
ATOM 677 C C . THR A 1 84 ? -10.507 0.593 24.837 1.00 87.00 84 THR A C 1
ATOM 679 O O . THR A 1 84 ? -10.281 1.488 24.012 1.00 87.00 84 THR A O 1
ATOM 682 N N . PRO A 1 85 ? -11.555 0.655 25.676 1.00 85.12 85 PRO A N 1
ATOM 683 C CA . PRO A 1 85 ? -12.527 1.751 25.642 1.00 85.12 85 PRO A CA 1
ATOM 684 C C . PRO A 1 85 ? -11.860 3.118 25.854 1.00 85.12 85 PRO A C 1
ATOM 686 O O . PRO A 1 85 ? -12.202 4.086 25.182 1.00 85.12 85 PRO A O 1
ATOM 689 N N . GLU A 1 86 ? -10.828 3.177 26.699 1.00 86.25 86 GLU A N 1
ATOM 690 C CA . GLU A 1 86 ? -10.022 4.383 26.927 1.00 86.25 86 GLU A CA 1
ATOM 691 C C . GLU A 1 86 ? -9.352 4.901 25.645 1.00 86.25 86 GLU A C 1
ATOM 693 O O . GLU A 1 86 ? -9.351 6.103 25.377 1.00 86.25 86 GLU A O 1
ATOM 698 N N . ARG A 1 87 ? -8.809 4.000 24.813 1.00 80.12 87 ARG A N 1
ATOM 699 C CA . ARG A 1 87 ? -8.156 4.371 23.549 1.00 80.12 87 ARG A CA 1
ATOM 700 C C . ARG A 1 87 ? -9.161 4.815 22.495 1.00 80.12 87 ARG A C 1
ATOM 702 O O . ARG A 1 87 ? -8.857 5.726 21.732 1.00 80.12 87 ARG A O 1
ATOM 709 N N . ALA A 1 88 ? -10.344 4.205 22.463 1.00 82.06 88 ALA A N 1
ATOM 710 C CA . ALA A 1 88 ? -11.416 4.622 21.563 1.00 82.06 88 ALA A CA 1
ATOM 711 C C . ALA A 1 88 ? -11.883 6.055 21.877 1.00 82.06 88 ALA A C 1
ATOM 713 O O . ALA A 1 88 ? -11.978 6.877 20.968 1.00 82.06 88 ALA A O 1
ATOM 714 N N . LEU A 1 89 ? -12.073 6.375 23.162 1.00 86.00 89 LEU A N 1
ATOM 715 C CA . LEU A 1 89 ? -12.425 7.724 23.621 1.00 86.00 89 LEU A CA 1
ATOM 716 C C . LEU A 1 89 ? -11.315 8.746 23.344 1.00 86.00 89 LEU A C 1
ATOM 718 O O . LEU A 1 89 ? -11.589 9.883 22.968 1.00 86.00 89 LEU A O 1
ATOM 722 N N . ALA A 1 90 ? -10.048 8.361 23.513 1.00 84.38 90 ALA A N 1
ATOM 723 C CA . ALA A 1 90 ? -8.930 9.242 23.186 1.00 84.38 90 ALA A CA 1
ATOM 724 C C . ALA A 1 90 ? -8.893 9.578 21.686 1.00 84.38 90 ALA A C 1
ATOM 726 O O . ALA A 1 90 ? -8.677 10.733 21.324 1.00 84.38 90 ALA A O 1
ATOM 727 N N . LEU A 1 91 ? -9.140 8.592 20.818 1.00 82.31 91 LEU A N 1
ATOM 728 C CA . LEU A 1 91 ? -9.186 8.796 19.370 1.00 82.31 91 LEU A CA 1
ATOM 729 C C . LEU A 1 91 ? -10.357 9.692 18.959 1.00 82.31 91 LEU A C 1
ATOM 731 O O . LEU A 1 91 ? -10.133 10.623 18.189 1.00 82.31 91 LEU A O 1
ATOM 735 N N . SER A 1 92 ? -11.557 9.493 19.517 1.00 82.69 92 SER A N 1
ATOM 736 C CA . SER A 1 92 ? -12.704 10.359 19.214 1.00 82.69 92 SER A CA 1
ATOM 737 C C . SER A 1 92 ? -12.459 11.802 19.664 1.00 82.69 92 SER A C 1
ATOM 739 O O . SER A 1 92 ? -12.686 12.728 18.891 1.00 82.69 92 SER A O 1
ATOM 741 N N . LYS A 1 93 ? -11.883 12.009 20.859 1.00 86.88 93 LYS A N 1
ATOM 742 C CA . LYS A 1 93 ? -11.500 13.347 21.351 1.00 86.88 93 LYS A CA 1
ATOM 743 C C . LYS A 1 93 ? -10.445 14.012 20.451 1.00 86.88 93 LYS A C 1
ATOM 745 O O . LYS A 1 93 ? -10.468 15.228 20.259 1.00 86.88 93 LYS A O 1
ATOM 750 N N . ILE A 1 94 ? -9.499 13.245 19.901 1.00 83.50 94 ILE A N 1
ATOM 751 C CA . ILE A 1 94 ? -8.507 13.756 18.938 1.00 83.50 94 ILE A CA 1
ATOM 752 C C . ILE A 1 94 ? -9.190 14.139 17.620 1.00 83.50 94 ILE A C 1
ATOM 754 O O . ILE A 1 94 ? -8.893 15.200 17.070 1.00 83.50 94 ILE A O 1
ATOM 758 N N . GLU A 1 95 ? -10.115 13.317 17.128 1.00 81.25 95 GLU A N 1
ATOM 759 C CA . GLU A 1 95 ? -10.877 13.605 15.911 1.00 81.25 95 GLU A CA 1
ATOM 760 C C . GLU A 1 95 ? -11.749 14.857 16.057 1.00 81.25 95 GLU A C 1
ATOM 762 O O . GLU A 1 95 ? -11.731 15.701 15.162 1.00 81.25 95 GLU A O 1
ATOM 767 N N . GLU A 1 96 ? -12.431 15.033 17.190 1.00 82.94 96 GLU A N 1
ATOM 768 C CA . GLU A 1 96 ? -13.217 16.234 17.503 1.00 82.94 96 GLU A CA 1
ATOM 769 C C . GLU A 1 96 ? -12.346 17.496 17.520 1.00 82.94 96 GLU A C 1
ATOM 771 O O . GLU A 1 96 ? -12.710 18.512 16.928 1.00 82.94 96 GLU A O 1
ATOM 776 N N . ARG A 1 97 ? -11.147 17.427 18.114 1.00 79.00 97 ARG A N 1
ATOM 777 C CA . ARG A 1 97 ? -10.186 18.546 18.107 1.00 79.00 97 ARG A CA 1
ATOM 778 C C . ARG A 1 97 ? -9.684 18.896 16.712 1.00 79.00 97 ARG A C 1
ATOM 780 O O . ARG A 1 97 ? -9.469 20.068 16.428 1.00 79.00 97 ARG A O 1
ATOM 787 N N . LEU A 1 98 ? -9.465 17.895 15.861 1.00 75.38 98 LEU A N 1
ATOM 788 C CA . LEU A 1 98 ? -9.027 18.098 14.477 1.00 75.38 98 LEU A CA 1
ATOM 789 C C . LEU A 1 98 ? -10.168 18.584 13.569 1.00 75.38 98 LEU A C 1
ATOM 791 O O . LEU A 1 98 ? -9.898 19.200 12.540 1.00 75.38 98 LEU A O 1
ATOM 795 N N . ALA A 1 99 ? -11.421 18.286 13.920 1.00 76.44 99 ALA A N 1
ATOM 796 C CA . ALA A 1 99 ? -12.613 18.707 13.186 1.00 76.44 99 ALA A CA 1
ATOM 797 C C . ALA A 1 99 ? -13.133 20.094 13.607 1.00 76.44 99 ALA A C 1
ATOM 799 O O . ALA A 1 99 ? -13.845 20.731 12.828 1.00 76.44 99 ALA A O 1
ATOM 800 N N . ALA A 1 100 ? -12.779 20.564 14.807 1.00 74.00 100 ALA A N 1
ATOM 801 C CA . ALA A 1 100 ? -13.148 21.884 15.300 1.00 74.00 100 ALA A CA 1
ATOM 802 C C . ALA A 1 100 ? -12.594 22.993 14.389 1.00 74.00 100 ALA A C 1
ATOM 804 O O . ALA A 1 100 ? -11.408 23.028 14.047 1.00 74.00 100 ALA A O 1
ATOM 805 N N . LYS A 1 101 ? -13.468 23.918 13.982 1.00 70.69 101 LYS A N 1
ATOM 806 C CA . LYS A 1 101 ? -13.092 25.067 13.150 1.00 70.69 101 LYS A CA 1
ATOM 807 C C . LYS A 1 101 ? -12.228 26.054 13.948 1.00 70.69 101 LYS A C 1
ATOM 809 O O . LYS A 1 101 ? -12.361 26.137 15.171 1.00 70.69 101 LYS A O 1
ATOM 814 N N . PRO A 1 102 ? -11.368 26.853 13.284 1.00 63.03 102 PRO A N 1
ATOM 815 C CA . PRO A 1 102 ? -10.593 27.879 13.973 1.00 63.03 102 PRO A CA 1
ATOM 816 C C . PRO A 1 102 ? -11.539 28.881 14.656 1.00 63.03 102 PRO A C 1
ATOM 818 O O . PRO A 1 102 ? -12.270 29.603 13.982 1.00 63.03 102 PRO A O 1
ATOM 821 N N . GLY A 1 103 ? -11.530 28.894 15.994 1.00 65.56 103 GLY A N 1
ATOM 822 C CA . GLY A 1 103 ? -12.369 29.755 16.841 1.00 65.56 103 GLY A CA 1
ATOM 823 C C . GLY A 1 103 ? -13.396 29.019 17.710 1.00 65.56 103 GLY A C 1
ATOM 824 O O . GLY A 1 103 ? -14.009 29.645 18.571 1.00 65.56 103 GLY A O 1
ATOM 825 N N . GLU A 1 104 ? -13.571 27.709 17.531 1.00 67.00 104 GLU A N 1
ATOM 826 C CA . GLU A 1 104 ? -14.506 26.910 18.327 1.00 67.00 104 GLU A CA 1
ATOM 827 C C . GLU A 1 104 ? -13.825 26.401 19.610 1.00 67.00 104 GLU A C 1
ATOM 829 O O . GLU A 1 104 ? -12.794 25.725 19.569 1.00 67.00 104 GLU A O 1
ATOM 834 N N . LEU A 1 105 ? -14.366 26.776 20.774 1.00 62.00 105 LEU A N 1
ATOM 835 C CA . LEU A 1 105 ? -13.858 26.344 22.076 1.00 62.00 105 LEU A CA 1
ATOM 836 C C . LEU A 1 105 ? -14.221 24.871 22.292 1.00 62.00 105 LEU A C 1
ATOM 838 O O . LEU A 1 105 ? -15.346 24.552 22.665 1.00 62.00 105 LEU A O 1
ATOM 842 N N . VAL A 1 106 ? -13.260 23.970 22.083 1.00 61.47 106 VAL A N 1
ATOM 843 C CA . VAL A 1 106 ? -13.406 22.563 22.478 1.00 61.47 106 VAL A CA 1
ATOM 844 C C . VAL A 1 106 ? -13.483 22.507 24.007 1.00 61.47 106 VAL A C 1
ATOM 846 O O . VAL A 1 106 ? -12.516 22.862 24.690 1.00 61.47 106 VAL A O 1
ATOM 849 N N . SER A 1 107 ? -14.632 22.093 24.550 1.00 64.44 107 SER A N 1
ATOM 850 C CA . SER A 1 107 ? -14.844 21.983 25.996 1.00 64.44 107 SER A CA 1
ATOM 851 C C . SER A 1 107 ? -13.836 21.014 26.614 1.00 64.44 107 SER A C 1
ATOM 853 O O . SER A 1 107 ? -13.589 19.925 26.096 1.00 64.44 107 SER A O 1
ATOM 855 N N . ARG A 1 108 ? -13.224 21.428 27.723 1.00 59.53 108 ARG A N 1
ATOM 856 C CA . ARG A 1 108 ? -12.055 20.777 28.331 1.00 59.53 108 ARG A CA 1
ATOM 857 C C . ARG A 1 108 ? -12.430 19.708 29.371 1.00 59.53 108 ARG A C 1
ATOM 859 O O . ARG A 1 108 ? -11.565 19.289 30.136 1.00 59.53 108 ARG A O 1
ATOM 866 N N . ASP A 1 109 ? -13.683 19.260 29.393 1.00 59.69 109 ASP A N 1
ATOM 867 C CA . ASP A 1 109 ? -14.238 18.575 30.559 1.00 59.69 109 ASP A CA 1
ATOM 868 C C . ASP A 1 109 ? -14.398 17.056 30.369 1.00 59.69 109 ASP A C 1
ATOM 870 O O . ASP A 1 109 ? -15.007 16.598 29.404 1.00 59.69 109 ASP A O 1
ATOM 874 N N . ALA A 1 110 ? -13.809 16.346 31.347 1.00 42.97 110 ALA A N 1
ATOM 875 C CA . ALA A 1 110 ? -13.995 14.959 31.806 1.00 42.97 110 ALA A CA 1
ATOM 876 C C . ALA A 1 110 ? -13.938 13.833 30.751 1.00 42.97 110 ALA A C 1
ATOM 878 O O . ALA A 1 110 ? -14.955 13.455 30.138 1.00 42.97 110 ALA A O 1
#

Sequence (110 aa):
MMWLMWGAADARVFIIFVCFLAISEYFVQIRWRLSVVCRACGFDPVLYVKDPKRAAQLVKQRLDDRKEDASLALARPLDLPSLTPERALALSKIEERLAAKPGELVSRDA

Secondary structure (DSSP, 8-state):
--SSSS----HHHHHHHHHHHHHHHHHHHHHHHHHHS-TTT---HHHHHH-HHHHHHHHHHHHHHHHH-GGGTTSPPP-PPPPPHHHHHHHHHHHHHHHS-TT-------

Foldseek 3Di:
DVVVVDDDPPVVVVVVVVVVVVVVVVVVVVVVQVVQQDPPQRARVVCCVVPVVVSVVRSVVSVVVLVVDPVNPPPDDDPDPDDDPVNVVVVVLVVCVVPDDVPDDDDPDD

pLDDT: mean 82.06, std 11.93, range [42.97, 97.44]